Protein AF-A0A524KBX6-F1 (afdb_monomer)

Solvent-accessible surface area (backbone atoms only — not comparable to full-atom values): 7658 Å² total; per-residue (Å²): 80,66,30,22,42,9,46,73,36,29,70,72,57,42,66,46,41,67,61,55,53,52,40,36,39,66,34,35,74,41,70,45,72,85,70,49,78,46,61,50,98,59,55,55,97,74,85,63,81,60,51,50,76,80,55,33,31,45,57,47,38,38,54,74,50,40,67,75,42,38,69,41,70,68,47,33,51,35,18,55,24,46,70,71,31,71,70,46,20,53,51,34,44,52,52,51,53,50,23,56,76,70,70,61,60,57,61,47,78,68,36,60,87,56,37,45,60,48,38,51,51,46,49,51,53,52,53,55,62,53,50,80,76,75,58,81,86,130

Radius of gyration: 16.33 Å; Cα contacts (8 Å, |Δi|>4): 184; chains: 1; bounding box: 38×26×51 Å

Mean predicted aligned error: 4.49 Å

pLDDT: mean 91.59, std 11.21, range [40.78, 98.25]

Nearest PDB structures (foldseek):
  4v7i-assembly1_BT  TM=3.155E-01  e=2.284E+00  Escherichia coli K-12
  4v6y-assembly1_AT  TM=3.029E-01  e=8.618E+00  Escherichia coli K-12

Foldseek 3Di:
DEACQALVCVLVQHDGHPLQVVCQLQQHWDQTSVRDIDGDPHHHPDDDYDGDLQCGCVNVCLLVVPVLQVVDVLSVQQNVQCVVDDPSSNVSSVVQVVCVVVVNDDCLSVPCVNVVVVSVVSVVVNVVSVPVPPDDDD

Secondary structure (DSSP, 8-state):
---TTSHHHHHTT----HHHHHHHHTT--EE-TTS-EE--SS--S-------STTTTHHHHHHHT-TTTTTSHHHHHHHHHHHH-HHHHHHHHHHHHHHHHHT---HHHH-HHHHHHHHHHHHHHHHHHHHHHH----

Sequence (138 aa):
HHTANSGDAFFNGDRLGPEEAYRFARGEQVTSSTGIEVKLSRPMDFLVVSDHAEGLGVGFEVYNGNEKLVSDPAVKRWSDMLKAGGKQAADATNELISAQAQGTLPKPLTDPVIVGPLLKTVWQAYTATTSPIWYTPN

Structure (mmCIF, N/CA/C/O backbone):
data_AF-A0A524KBX6-F1
#
_entry.id   AF-A0A524KBX6-F1
#
loop_
_atom_site.group_PDB
_atom_site.id
_atom_site.type_symbol
_atom_site.label_atom_id
_atom_site.label_alt_id
_atom_site.label_comp_id
_atom_site.label_asym_id
_atom_site.label_entity_id
_atom_site.label_seq_id
_atom_site.pdbx_PDB_ins_code
_atom_site.Cartn_x
_atom_site.Cartn_y
_atom_site.Cartn_z
_atom_site.occupancy
_atom_site.B_iso_or_equiv
_atom_site.auth_seq_id
_atom_site.auth_comp_id
_atom_site.auth_asym_id
_atom_site.auth_atom_id
_atom_site.pdbx_PDB_model_num
ATOM 1 N N . HIS A 1 1 ? -8.697 -9.567 8.169 1.00 84.88 1 HIS A N 1
ATOM 2 C CA . HIS A 1 1 ? -8.840 -8.146 7.778 1.00 84.88 1 HIS A CA 1
ATOM 3 C C . HIS A 1 1 ? -7.527 -7.730 7.145 1.00 84.88 1 HIS A C 1
ATOM 5 O O . HIS A 1 1 ? -6.496 -8.125 7.672 1.00 84.88 1 HIS A O 1
ATOM 11 N N . HIS A 1 2 ? -7.567 -7.041 6.008 1.00 96.00 2 HIS A N 1
ATOM 12 C CA . HIS A 1 2 ? -6.368 -6.585 5.300 1.00 96.00 2 HIS A CA 1
ATOM 13 C C . HIS A 1 2 ? -6.163 -5.093 5.567 1.00 96.00 2 HIS A C 1
ATOM 15 O O . HIS A 1 2 ? -7.139 -4.384 5.810 1.00 96.00 2 HIS A O 1
ATOM 21 N N . THR A 1 3 ? -4.910 -4.658 5.532 1.00 95.81 3 THR A N 1
ATOM 22 C CA . THR A 1 3 ? -4.457 -3.273 5.681 1.00 95.81 3 THR A CA 1
ATOM 23 C C . THR A 1 3 ? -3.680 -2.855 4.435 1.00 95.81 3 THR A C 1
ATOM 25 O O . THR A 1 3 ? -3.391 -3.675 3.562 1.00 95.81 3 THR A O 1
ATOM 28 N N . ALA A 1 4 ? -3.238 -1.601 4.377 1.00 94.88 4 ALA A N 1
ATOM 29 C CA . ALA A 1 4 ? -2.379 -1.078 3.315 1.00 94.88 4 ALA A CA 1
ATOM 30 C C . ALA A 1 4 ? -1.037 -1.824 3.138 1.00 94.88 4 ALA A C 1
ATOM 32 O O . ALA A 1 4 ? -0.378 -1.652 2.112 1.00 94.88 4 ALA A O 1
ATOM 33 N N . ASN A 1 5 ? -0.625 -2.665 4.094 1.00 94.94 5 ASN A N 1
ATOM 34 C CA . ASN A 1 5 ? 0.517 -3.563 3.899 1.00 94.94 5 ASN A CA 1
ATOM 35 C C . ASN A 1 5 ? 0.228 -4.658 2.865 1.00 94.94 5 ASN A C 1
ATOM 37 O O . ASN A 1 5 ? 1.157 -5.189 2.255 1.00 94.94 5 ASN A O 1
ATOM 41 N N . SER A 1 6 ? -1.040 -5.006 2.671 1.00 94.75 6 SER A N 1
ATOM 42 C CA . SER A 1 6 ? -1.466 -5.989 1.693 1.00 94.75 6 SER A CA 1
ATOM 43 C C . SER A 1 6 ? -1.722 -5.339 0.337 1.00 94.75 6 SER A C 1
ATOM 45 O O . SER A 1 6 ? -2.385 -4.304 0.237 1.00 94.75 6 SER A O 1
ATOM 47 N N . GLY A 1 7 ? -1.217 -5.962 -0.730 1.00 92.50 7 GLY A N 1
ATOM 48 C CA . GLY A 1 7 ? -1.363 -5.436 -2.088 1.00 92.50 7 GLY A CA 1
ATOM 49 C C . GLY A 1 7 ? -2.825 -5.294 -2.518 1.00 92.50 7 GLY A C 1
ATOM 50 O O . GLY A 1 7 ? -3.206 -4.260 -3.055 1.00 92.50 7 GLY A O 1
ATOM 51 N N . ASP A 1 8 ? -3.663 -6.292 -2.238 1.00 91.75 8 ASP A N 1
ATOM 52 C CA . ASP A 1 8 ? -5.085 -6.296 -2.604 1.00 91.75 8 ASP A CA 1
ATOM 53 C C . ASP A 1 8 ? -5.885 -5.160 -1.949 1.00 91.75 8 ASP A C 1
ATOM 55 O O . ASP A 1 8 ? -6.686 -4.503 -2.615 1.00 91.75 8 ASP A O 1
ATOM 59 N N . ALA A 1 9 ? -5.637 -4.880 -0.670 1.00 94.19 9 ALA A N 1
ATOM 60 C CA . ALA A 1 9 ? -6.248 -3.762 0.035 1.00 94.19 9 ALA A CA 1
ATOM 61 C C . ALA A 1 9 ? -5.708 -2.423 -0.480 1.00 94.19 9 ALA A C 1
ATOM 63 O O . ALA A 1 9 ? -6.488 -1.542 -0.857 1.00 94.1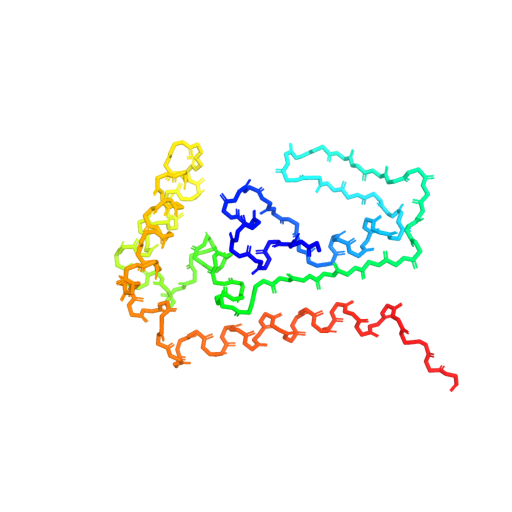9 9 ALA A O 1
ATOM 64 N N . PHE A 1 10 ? -4.382 -2.286 -0.581 1.00 93.69 10 PHE A N 1
ATOM 65 C CA . PHE A 1 10 ? -3.750 -1.052 -1.041 1.00 93.69 10 PHE A CA 1
ATOM 66 C C . PHE A 1 10 ? -4.208 -0.660 -2.450 1.00 93.69 10 PHE A C 1
ATOM 68 O O . PHE A 1 10 ? -4.624 0.477 -2.700 1.00 93.69 10 PHE A O 1
ATOM 75 N N . PHE A 1 11 ? -4.184 -1.600 -3.391 1.00 90.69 11 PHE A N 1
ATOM 76 C CA . PHE A 1 11 ? -4.562 -1.328 -4.774 1.00 90.69 11 PHE A CA 1
ATOM 77 C C . PHE A 1 11 ? -6.066 -1.090 -4.960 1.00 90.69 11 PHE A C 1
ATOM 79 O O . PHE A 1 11 ? -6.446 -0.423 -5.923 1.00 90.69 11 PHE A O 1
ATOM 86 N N . ASN A 1 12 ? -6.900 -1.521 -4.007 1.00 89.81 12 ASN A N 1
ATOM 87 C CA . ASN A 1 12 ? -8.325 -1.184 -3.947 1.00 89.81 12 ASN A CA 1
ATOM 88 C C . ASN A 1 12 ? -8.632 0.125 -3.201 1.00 89.81 12 ASN A C 1
ATOM 90 O O . ASN A 1 12 ? -9.799 0.461 -2.999 1.00 89.81 12 ASN A O 1
ATOM 94 N N . GLY A 1 13 ? -7.610 0.898 -2.834 1.00 89.81 13 GLY A N 1
ATOM 95 C CA . GLY A 1 13 ? -7.787 2.235 -2.270 1.00 89.81 13 GLY A CA 1
ATOM 96 C C . GLY A 1 13 ? -7.662 2.311 -0.753 1.00 89.81 13 GLY A C 1
ATOM 97 O O . GLY A 1 13 ? -7.766 3.414 -0.220 1.00 89.81 13 GLY A O 1
ATOM 98 N N . ASP A 1 14 ? -7.385 1.200 -0.063 1.00 93.44 14 ASP A N 1
ATOM 99 C CA . ASP A 1 14 ? -7.064 1.254 1.361 1.00 93.44 14 ASP A CA 1
ATOM 100 C C . ASP A 1 14 ? -5.703 1.931 1.569 1.00 93.44 14 ASP A C 1
ATOM 102 O O . ASP A 1 14 ? -4.729 1.705 0.844 1.00 93.44 14 ASP A O 1
ATOM 106 N N . ARG A 1 15 ? -5.652 2.828 2.541 1.00 92.88 15 ARG A N 1
ATOM 107 C CA . ARG A 1 15 ? -4.463 3.599 2.919 1.00 92.88 15 ARG A CA 1
ATOM 108 C C . ARG A 1 15 ? -4.156 3.482 4.410 1.00 92.88 15 ARG A C 1
ATOM 110 O O . ARG A 1 15 ? -3.206 4.111 4.860 1.00 92.88 15 ARG A O 1
ATOM 117 N N . LEU A 1 16 ? -4.952 2.724 5.165 1.00 94.81 16 LEU A N 1
ATOM 118 C CA . LEU A 1 16 ? -4.787 2.560 6.604 1.00 94.81 16 LEU A CA 1
ATOM 119 C C . LEU A 1 16 ? -3.854 1.381 6.872 1.00 94.81 16 LEU A C 1
ATOM 121 O O . LEU A 1 16 ? -4.032 0.295 6.322 1.00 94.81 16 LEU A O 1
ATOM 125 N N . GLY A 1 17 ? -2.844 1.598 7.708 1.00 94.25 17 GLY A N 1
ATOM 126 C CA . GLY A 1 17 ? -1.928 0.553 8.132 1.00 94.25 17 GLY A CA 1
ATOM 127 C C . GLY A 1 17 ? -2.464 -0.241 9.328 1.00 94.25 17 GLY A C 1
ATOM 128 O O . GLY A 1 17 ? -3.557 0.018 9.846 1.00 94.25 17 GLY A O 1
ATOM 129 N N . PRO A 1 18 ? -1.673 -1.209 9.822 1.00 94.62 18 PRO A N 1
ATOM 130 C CA . PRO A 1 18 ? -2.030 -1.979 11.009 1.00 94.62 18 PRO A CA 1
ATOM 131 C C . PRO A 1 18 ? -2.266 -1.129 12.257 1.00 94.62 18 PRO A C 1
ATOM 133 O O . PRO A 1 18 ? -3.140 -1.452 13.057 1.00 94.62 18 PRO A O 1
ATOM 136 N N . GLU A 1 19 ? -1.525 -0.031 12.431 1.00 93.62 19 GLU A N 1
ATOM 137 C CA . GLU A 1 19 ? -1.707 0.849 13.585 1.00 93.62 19 GLU A CA 1
ATOM 138 C C . GLU A 1 19 ? -3.107 1.473 13.604 1.00 93.62 19 GLU A C 1
ATOM 140 O O . GLU A 1 19 ? -3.793 1.402 14.630 1.00 93.62 19 GLU A O 1
ATOM 145 N N . GLU A 1 20 ? -3.563 2.031 12.480 1.00 95.50 20 GLU A N 1
ATOM 146 C CA . GLU A 1 20 ? -4.912 2.584 12.358 1.00 95.50 20 GLU A CA 1
ATOM 147 C C . GLU A 1 20 ? -5.974 1.502 12.569 1.00 95.50 20 GLU A C 1
ATOM 149 O O . GLU A 1 20 ? -6.953 1.741 13.279 1.00 95.50 20 GLU A O 1
ATOM 154 N N . ALA A 1 21 ? -5.764 0.297 12.028 1.00 95.69 21 ALA A N 1
ATOM 155 C CA . ALA A 1 21 ? -6.664 -0.834 12.242 1.00 95.69 21 ALA A CA 1
ATOM 156 C C . ALA A 1 21 ? -6.792 -1.188 13.736 1.00 95.69 21 ALA A C 1
ATOM 158 O O . ALA A 1 21 ? -7.903 -1.373 14.242 1.00 95.69 21 ALA A O 1
ATOM 159 N N . TYR A 1 22 ? -5.677 -1.218 14.477 1.00 94.62 22 TYR A N 1
ATOM 160 C CA . TYR A 1 22 ? -5.691 -1.476 15.919 1.00 94.62 22 TYR A CA 1
ATOM 161 C C . TYR A 1 22 ? -6.359 -0.352 16.715 1.00 94.62 22 TYR A C 1
ATOM 163 O O . TYR A 1 22 ? -7.150 -0.637 17.616 1.00 94.62 22 TYR A O 1
ATOM 171 N N . ARG A 1 23 ? -6.066 0.914 16.394 1.00 95.44 23 ARG A N 1
ATOM 172 C CA . ARG A 1 23 ? -6.715 2.084 17.015 1.00 95.44 23 ARG A CA 1
ATOM 173 C C . ARG A 1 23 ? -8.228 2.028 16.816 1.00 95.44 23 ARG A C 1
ATOM 175 O O . ARG A 1 23 ? -8.985 2.116 17.783 1.00 95.44 23 ARG A O 1
ATOM 182 N N . PHE A 1 24 ? -8.668 1.783 15.584 1.00 96.56 24 PHE A N 1
ATOM 183 C CA . PHE A 1 24 ? -10.085 1.677 15.255 1.00 96.56 24 PHE A CA 1
ATOM 184 C C . PHE A 1 24 ? -10.769 0.532 16.011 1.00 96.56 24 PHE A C 1
ATOM 186 O O . PHE A 1 24 ? -11.832 0.735 16.599 1.00 96.56 24 PHE A O 1
ATOM 193 N N . ALA A 1 25 ? -10.136 -0.644 16.087 1.00 96.06 25 ALA A N 1
ATOM 194 C CA . ALA A 1 25 ? -10.662 -1.782 16.843 1.00 96.06 25 ALA A CA 1
ATOM 195 C C . ALA A 1 25 ? -10.778 -1.504 18.353 1.00 96.06 25 ALA A C 1
ATOM 197 O O . ALA A 1 25 ? -11.723 -1.976 18.984 1.00 96.06 25 ALA A O 1
ATOM 198 N N . ARG A 1 26 ? -9.892 -0.681 18.933 1.00 95.56 26 ARG A N 1
ATOM 199 C CA . ARG A 1 26 ? -10.001 -0.205 20.329 1.00 95.56 26 ARG A CA 1
ATOM 200 C C . ARG A 1 26 ? -11.084 0.859 20.542 1.00 95.56 26 ARG A C 1
ATOM 202 O O . ARG A 1 26 ? -11.298 1.292 21.672 1.00 95.56 26 ARG A O 1
ATOM 209 N N . GLY A 1 27 ? -11.785 1.270 19.487 1.00 96.75 27 GLY A N 1
ATOM 210 C CA . GLY A 1 27 ? -12.810 2.310 19.540 1.00 96.75 27 GLY A CA 1
ATOM 211 C C . GLY A 1 27 ? -12.246 3.729 19.495 1.00 96.75 27 GLY A C 1
ATOM 212 O O . GLY A 1 27 ? -12.969 4.674 19.812 1.00 96.75 27 GLY A O 1
ATOM 213 N N . GLU A 1 28 ? -10.981 3.904 19.115 1.00 97.62 28 GLU A N 1
ATOM 214 C CA . GLU A 1 28 ? -10.433 5.225 18.812 1.00 97.62 28 GLU A CA 1
ATOM 215 C C . GLU A 1 28 ? -11.007 5.738 17.481 1.00 97.62 28 GLU A C 1
ATOM 217 O O . GLU A 1 28 ? -11.417 4.964 16.611 1.00 97.62 28 GLU A O 1
ATOM 222 N N . GLN A 1 29 ? -11.065 7.060 17.329 1.00 98.19 29 GLN A N 1
ATOM 223 C CA . GLN A 1 29 ? -11.443 7.679 16.062 1.00 98.19 29 GLN A CA 1
ATOM 224 C C . GLN A 1 29 ? -10.262 7.614 15.090 1.00 98.19 29 GLN A C 1
ATOM 226 O O . GLN A 1 29 ? -9.133 7.925 15.471 1.00 98.19 29 GLN A O 1
ATOM 231 N N . VAL A 1 30 ? -10.527 7.243 13.838 1.00 97.81 30 VAL A N 1
ATOM 232 C CA . VAL A 1 30 ? -9.538 7.244 12.751 1.00 97.81 30 VAL A CA 1
ATOM 233 C C . VAL A 1 30 ? -10.106 7.941 11.520 1.00 97.81 30 VAL A C 1
ATOM 235 O O . VAL A 1 30 ? -11.322 8.047 11.358 1.00 97.81 30 VAL A O 1
ATOM 238 N N . THR A 1 31 ? -9.233 8.395 10.629 1.00 98.25 31 THR A N 1
ATOM 239 C CA . THR A 1 31 ? -9.630 8.949 9.330 1.00 98.25 31 THR A CA 1
ATOM 240 C C . THR A 1 31 ? -9.572 7.845 8.279 1.00 98.25 31 THR A C 1
ATOM 242 O O . THR A 1 31 ? -8.530 7.228 8.084 1.00 98.25 31 THR A O 1
ATOM 245 N N . SER A 1 32 ? -10.691 7.582 7.603 1.00 96.00 32 SER A N 1
ATOM 246 C CA . SER A 1 32 ? -10.764 6.622 6.491 1.00 96.00 32 SER A CA 1
ATOM 247 C C . SER A 1 32 ? -9.929 7.070 5.286 1.00 96.00 32 SER A C 1
ATOM 249 O O . SER A 1 32 ? -9.587 8.245 5.149 1.00 96.00 32 SER A O 1
ATOM 251 N N . SER A 1 33 ? -9.662 6.160 4.345 1.00 93.75 33 SER A N 1
ATOM 252 C CA . SER A 1 33 ? -8.902 6.472 3.121 1.00 93.75 33 SER A CA 1
ATOM 253 C C . SER A 1 33 ? -9.569 7.529 2.232 1.00 93.75 33 SER A C 1
ATOM 255 O O . SER A 1 33 ? -8.905 8.137 1.398 1.00 93.75 33 SER A O 1
ATOM 257 N N . THR A 1 34 ? -10.868 7.782 2.424 1.00 93.38 34 THR A N 1
ATOM 258 C CA . THR A 1 34 ? -11.629 8.841 1.742 1.00 93.38 34 THR A CA 1
ATOM 259 C C . THR A 1 34 ? -11.714 10.143 2.545 1.00 93.38 34 THR A C 1
ATOM 261 O O . THR A 1 34 ? -12.447 11.048 2.157 1.00 93.38 34 THR A O 1
ATOM 264 N N . GLY A 1 35 ? -11.007 10.252 3.674 1.00 96.00 35 GLY A N 1
ATOM 265 C CA . GLY A 1 35 ? -10.950 11.464 4.498 1.00 96.00 35 GLY A CA 1
ATOM 266 C C . GLY A 1 35 ? -12.096 11.628 5.499 1.00 96.00 35 GLY A C 1
ATOM 267 O O . GLY A 1 35 ? -12.191 12.664 6.149 1.00 96.00 35 GLY A O 1
ATOM 268 N N . ILE A 1 36 ? -12.971 10.631 5.641 1.00 97.75 36 ILE A N 1
ATOM 269 C CA . ILE A 1 36 ? -14.097 10.675 6.585 1.00 97.75 36 ILE A CA 1
ATOM 270 C C . ILE A 1 36 ? -13.621 10.180 7.951 1.00 97.75 36 ILE A C 1
ATOM 272 O O . ILE A 1 36 ? -13.054 9.088 8.031 1.00 97.75 36 ILE A O 1
ATOM 276 N N . GLU A 1 37 ? -13.877 10.949 9.011 1.00 98.19 37 GLU A N 1
ATOM 277 C CA . GLU A 1 37 ? -13.647 10.514 10.391 1.00 98.19 37 GLU A CA 1
ATOM 278 C C . GLU A 1 37 ? -14.651 9.426 10.789 1.00 98.19 37 GLU A C 1
ATOM 280 O O . GLU A 1 37 ? -15.863 9.586 10.631 1.00 98.19 37 GLU A O 1
ATOM 285 N N . VAL A 1 38 ? -14.149 8.307 11.307 1.00 97.19 38 VAL A N 1
ATOM 286 C CA . VAL A 1 38 ? -14.953 7.140 11.679 1.00 97.19 38 VAL A CA 1
ATOM 287 C C . VAL A 1 38 ? -14.578 6.638 13.071 1.00 97.19 38 VAL A C 1
ATOM 289 O O . VAL A 1 38 ? -13.413 6.645 13.467 1.00 97.19 38 VAL A O 1
ATOM 292 N N . LYS A 1 39 ? -15.584 6.179 13.821 1.00 97.94 39 LYS A N 1
ATOM 293 C CA . LYS A 1 39 ? -15.435 5.602 15.162 1.00 97.94 39 LYS A CA 1
ATOM 294 C C . LYS A 1 39 ? -16.486 4.515 15.379 1.00 97.94 39 LYS A C 1
ATOM 296 O O . LYS A 1 39 ? -17.651 4.706 15.034 1.00 97.94 39 LYS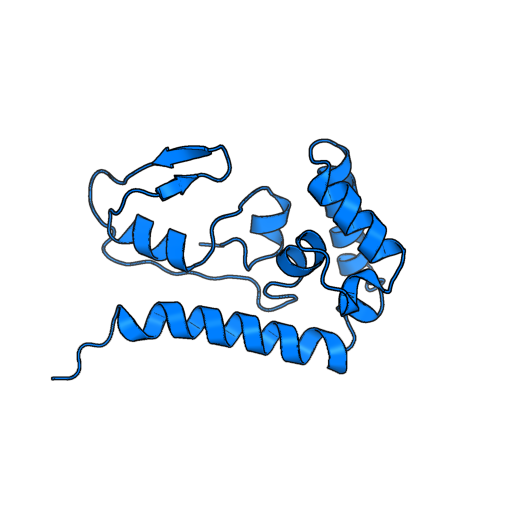 A O 1
ATOM 301 N N . LEU A 1 40 ? -16.090 3.384 15.958 1.00 97.06 40 LEU A N 1
ATOM 302 C CA . LEU A 1 40 ? -17.035 2.335 16.344 1.00 97.06 40 LEU A CA 1
ATOM 303 C C . LEU A 1 40 ? -17.905 2.787 17.527 1.00 97.06 40 LEU A C 1
ATOM 305 O O . LEU A 1 40 ? -17.444 3.500 18.418 1.00 97.06 40 LEU A O 1
ATOM 309 N N . SER A 1 41 ? -19.159 2.328 17.579 1.00 97.38 41 SER A N 1
ATOM 310 C CA . SER A 1 41 ? -20.058 2.593 18.716 1.00 97.38 41 SER A CA 1
ATOM 311 C C . SER A 1 41 ? -19.611 1.899 20.008 1.00 97.38 41 SER A C 1
ATOM 313 O O . SER A 1 41 ? -19.945 2.351 21.101 1.00 97.38 41 SER A O 1
ATOM 315 N N . ARG A 1 42 ? -18.839 0.814 19.881 1.00 97.62 42 ARG A N 1
ATOM 316 C CA . ARG A 1 42 ? -18.142 0.110 20.961 1.00 97.62 42 ARG A CA 1
ATOM 317 C C . ARG A 1 42 ? -16.832 -0.501 20.435 1.00 97.62 42 ARG A C 1
ATOM 319 O O . ARG A 1 42 ? -16.786 -0.830 19.249 1.00 97.62 42 ARG A O 1
ATOM 326 N N . PRO A 1 43 ? -15.809 -0.708 21.280 1.00 97.75 43 PRO A N 1
ATOM 327 C CA . PRO A 1 43 ? -14.610 -1.457 20.901 1.00 97.75 43 PRO A CA 1
ATOM 328 C C . PRO A 1 43 ? -14.922 -2.902 20.474 1.00 97.75 43 PRO A C 1
ATOM 330 O O . PRO A 1 43 ? -15.919 -3.494 20.908 1.00 97.75 43 PRO A O 1
ATOM 333 N N . MET A 1 44 ? -14.060 -3.465 19.627 1.00 96.56 44 MET A N 1
ATOM 334 C CA . MET A 1 44 ? -14.075 -4.881 19.259 1.00 96.56 44 MET A CA 1
ATOM 335 C C . MET A 1 44 ? -13.415 -5.725 20.349 1.00 96.56 44 MET A C 1
ATOM 337 O O . MET A 1 44 ? -12.435 -5.307 20.959 1.00 96.56 44 MET A O 1
ATOM 341 N N . ASP A 1 45 ? -13.915 -6.944 20.541 1.00 96.06 45 ASP A N 1
ATOM 342 C CA . ASP A 1 45 ? -13.354 -7.895 21.506 1.00 96.06 45 ASP A CA 1
ATOM 343 C C . ASP A 1 45 ? -12.000 -8.466 21.038 1.00 96.06 45 ASP A C 1
ATOM 345 O O . ASP A 1 45 ? -11.132 -8.785 21.847 1.00 96.06 45 ASP A O 1
ATOM 349 N N . PHE A 1 46 ? -11.801 -8.575 19.720 1.00 93.88 46 PHE A N 1
ATOM 350 C CA . PHE A 1 46 ? -10.550 -8.994 19.088 1.00 93.88 46 PHE A CA 1
ATOM 351 C C . PHE A 1 46 ? -10.456 -8.460 17.650 1.00 93.88 46 PHE A C 1
ATOM 353 O O . PHE A 1 46 ? -11.472 -8.172 17.014 1.00 93.88 46 PHE A O 1
ATOM 360 N N . LEU A 1 47 ? -9.235 -8.377 17.114 1.00 94.19 47 LEU A N 1
ATOM 361 C CA . LEU A 1 47 ? -8.957 -8.080 15.706 1.00 94.19 47 LEU A CA 1
ATOM 362 C C . LEU A 1 47 ? -7.917 -9.068 15.167 1.00 94.19 47 LEU A C 1
ATOM 364 O O . LEU A 1 47 ? -6.906 -9.320 15.817 1.00 94.19 47 LEU A O 1
ATOM 368 N N . VAL A 1 48 ? -8.138 -9.571 13.949 1.00 94.31 48 VAL A N 1
ATOM 369 C CA . VAL A 1 48 ? -7.151 -10.358 13.196 1.00 94.31 48 VAL A CA 1
ATOM 370 C C . VAL A 1 48 ? -6.785 -9.618 11.912 1.00 94.31 48 VAL A C 1
ATOM 372 O O . VAL A 1 48 ? -7.599 -9.517 10.987 1.00 94.31 48 VAL A O 1
ATOM 375 N N . VAL A 1 49 ? -5.549 -9.126 11.859 1.00 94.38 49 VAL A N 1
ATOM 376 C CA . VAL A 1 49 ? -4.926 -8.578 10.648 1.00 94.38 49 VAL A CA 1
ATOM 377 C C . VAL A 1 49 ? -4.214 -9.722 9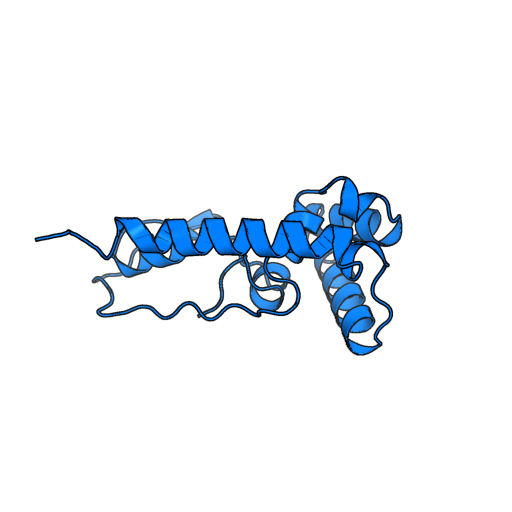.917 1.00 94.38 49 VAL A C 1
ATOM 379 O O . VAL A 1 49 ? -3.432 -10.455 10.521 1.00 94.38 49 VAL A O 1
ATOM 382 N N . SER A 1 50 ? -4.538 -9.915 8.641 1.00 94.56 50 SER A N 1
ATOM 383 C CA . SER A 1 50 ? -4.196 -11.096 7.840 1.00 94.56 50 SER A CA 1
ATOM 384 C C . SER A 1 50 ? -3.705 -10.695 6.448 1.00 94.56 50 SER A C 1
ATOM 386 O O . SER A 1 50 ? -4.270 -11.130 5.449 1.00 94.56 50 SER A O 1
ATOM 388 N N . ASP A 1 51 ? -2.707 -9.815 6.395 1.00 95.81 51 ASP A N 1
ATOM 389 C CA . ASP A 1 51 ? -2.142 -9.316 5.139 1.00 95.81 51 ASP A CA 1
ATOM 390 C C . ASP A 1 51 ? -1.423 -10.418 4.346 1.00 95.81 51 ASP A C 1
ATOM 392 O O . ASP A 1 51 ? -0.892 -11.375 4.919 1.00 95.81 51 ASP A O 1
ATOM 396 N N . HIS A 1 52 ? -1.370 -10.258 3.021 1.00 94.06 52 HIS A N 1
ATOM 397 C CA . HIS A 1 52 ? -0.595 -11.140 2.150 1.00 94.06 52 HIS A CA 1
ATOM 398 C C . HIS A 1 52 ? 0.898 -11.117 2.503 1.00 94.06 52 HIS A C 1
ATOM 400 O O . HIS A 1 52 ? 1.496 -10.057 2.697 1.00 94.06 52 HIS A O 1
ATOM 406 N N . ALA A 1 53 ? 1.519 -12.298 2.540 1.00 90.12 53 ALA A N 1
ATOM 407 C CA . ALA A 1 53 ? 2.962 -12.414 2.736 1.00 90.12 53 ALA A CA 1
ATOM 408 C C . ALA A 1 53 ? 3.722 -12.044 1.453 1.00 90.12 53 ALA A C 1
ATOM 410 O O . ALA A 1 53 ? 4.788 -11.422 1.499 1.00 90.12 53 ALA A O 1
ATOM 411 N N . GLU A 1 54 ? 3.168 -12.418 0.300 1.00 87.88 54 GLU A N 1
ATOM 412 C CA . GLU A 1 54 ? 3.718 -12.128 -1.015 1.00 87.88 54 GLU A CA 1
ATOM 413 C C . GLU A 1 54 ? 3.676 -10.622 -1.279 1.00 87.88 54 GLU A C 1
ATOM 415 O O . GLU A 1 54 ? 2.618 -10.029 -1.475 1.00 87.88 54 GLU A O 1
ATOM 420 N N . GLY A 1 55 ? 4.852 -9.996 -1.296 1.00 88.44 55 GLY A N 1
ATOM 421 C CA . GLY A 1 55 ? 4.961 -8.564 -1.557 1.00 88.44 55 GLY A CA 1
ATOM 422 C C . GLY A 1 55 ? 4.455 -7.679 -0.416 1.00 88.44 55 GLY A C 1
ATOM 423 O O . GLY A 1 55 ? 4.046 -6.551 -0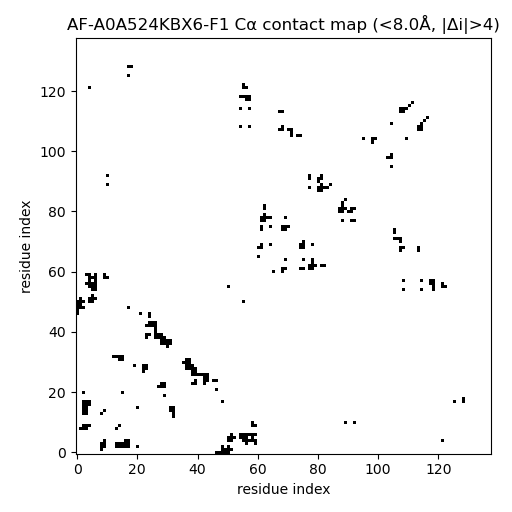.687 1.00 88.44 55 GLY A O 1
ATOM 424 N N . LEU A 1 56 ? 4.501 -8.154 0.837 1.00 94.44 56 LEU A N 1
ATOM 425 C CA . LEU A 1 56 ? 4.141 -7.377 2.030 1.00 94.44 56 LEU A CA 1
ATOM 426 C C . LEU A 1 56 ? 4.784 -5.973 2.001 1.00 94.44 56 LEU A C 1
ATOM 428 O O . LEU A 1 56 ? 6.007 -5.824 2.017 1.00 94.44 56 LEU A O 1
ATOM 432 N N . GLY A 1 57 ? 3.945 -4.939 1.926 1.00 92.69 57 GLY A N 1
ATOM 433 C CA . GLY A 1 57 ? 4.329 -3.525 1.860 1.00 92.69 57 GLY A CA 1
ATOM 434 C C . GLY A 1 57 ? 4.945 -3.053 0.536 1.00 92.69 57 GLY A C 1
ATOM 435 O O . GLY A 1 57 ? 5.193 -1.861 0.376 1.00 92.69 57 GLY A O 1
ATOM 436 N N . VAL A 1 58 ? 5.152 -3.927 -0.454 1.00 93.25 58 VAL A N 1
ATOM 437 C CA . VAL A 1 58 ? 5.767 -3.553 -1.742 1.00 93.25 58 VAL A CA 1
ATOM 438 C C . VAL A 1 58 ? 4.907 -2.543 -2.500 1.00 93.25 58 VAL A C 1
ATOM 440 O O . VAL A 1 58 ? 5.441 -1.572 -3.029 1.00 93.25 58 VAL A O 1
ATOM 443 N N . GLY A 1 59 ? 3.582 -2.722 -2.530 1.00 92.44 59 GLY A N 1
ATOM 444 C CA . GLY A 1 59 ? 2.674 -1.783 -3.205 1.00 92.44 59 GLY A CA 1
ATOM 445 C C . GLY A 1 59 ? 2.749 -0.368 -2.623 1.00 92.44 59 GLY A C 1
ATOM 446 O O . GLY A 1 59 ? 2.811 0.610 -3.370 1.00 92.44 59 GLY A O 1
ATOM 447 N N . PHE A 1 60 ? 2.842 -0.271 -1.295 1.00 90.88 60 PHE A N 1
ATOM 448 C CA . PHE A 1 60 ? 3.017 0.990 -0.578 1.00 90.88 60 PHE A CA 1
ATOM 449 C C . PHE A 1 60 ? 4.356 1.662 -0.915 1.00 90.88 60 PHE A C 1
ATOM 451 O O . PHE A 1 60 ? 4.418 2.864 -1.154 1.00 90.88 60 PHE A O 1
ATOM 458 N N . GLU A 1 61 ? 5.430 0.884 -1.015 1.00 93.44 61 GLU A N 1
ATOM 459 C CA . GLU A 1 61 ? 6.773 1.382 -1.332 1.00 93.44 61 GLU A CA 1
ATOM 460 C C . GLU A 1 61 ? 6.920 1.804 -2.795 1.00 93.44 61 GLU A C 1
ATOM 462 O O . GLU A 1 61 ? 7.576 2.807 -3.091 1.00 93.44 61 GLU A O 1
ATOM 467 N N . VAL A 1 62 ? 6.254 1.098 -3.714 1.00 95.06 62 VAL A N 1
ATOM 468 C CA . VAL A 1 62 ? 6.101 1.546 -5.104 1.00 95.06 62 VAL A CA 1
ATOM 469 C C . VAL A 1 62 ? 5.357 2.874 -5.130 1.00 95.06 62 VAL A C 1
ATOM 471 O O . VAL A 1 62 ? 5.845 3.822 -5.737 1.00 95.06 62 VAL A O 1
ATOM 474 N N . TYR A 1 63 ? 4.227 2.987 -4.430 1.00 93.94 63 TYR A N 1
ATOM 475 C CA . TYR A 1 63 ? 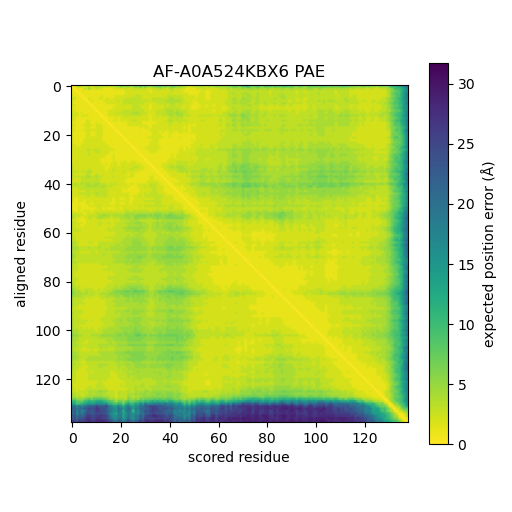3.486 4.244 -4.340 1.00 93.94 63 TYR A CA 1
ATOM 476 C C . TYR A 1 63 ? 4.317 5.379 -3.733 1.00 93.94 63 TYR A C 1
ATOM 478 O O . TYR A 1 63 ? 4.270 6.497 -4.234 1.00 93.94 63 TYR A O 1
ATOM 486 N N . ASN A 1 64 ? 5.126 5.124 -2.708 1.00 93.50 64 ASN A N 1
ATOM 487 C CA . ASN A 1 64 ? 5.993 6.148 -2.119 1.00 93.50 64 ASN A CA 1
ATOM 488 C C . ASN A 1 64 ? 7.196 6.496 -3.005 1.00 93.50 64 ASN A C 1
ATOM 490 O O . ASN A 1 64 ? 7.821 7.538 -2.815 1.00 93.50 64 ASN A O 1
ATOM 494 N N . GLY A 1 65 ? 7.470 5.697 -4.035 1.00 94.69 65 GLY A N 1
ATOM 495 C CA . GLY A 1 65 ? 8.555 5.926 -4.977 1.00 94.69 65 GLY A CA 1
ATOM 496 C C . GLY A 1 65 ? 9.918 5.512 -4.433 1.00 94.69 65 GLY A C 1
ATOM 497 O O . GLY A 1 65 ? 10.900 6.202 -4.692 1.00 94.69 65 GLY A O 1
ATOM 498 N N . ASN A 1 66 ? 9.985 4.410 -3.679 1.00 95.62 66 ASN A N 1
ATOM 499 C CA . ASN A 1 66 ? 11.237 3.849 -3.171 1.00 95.62 66 ASN A CA 1
ATOM 500 C C . ASN A 1 66 ? 12.274 3.729 -4.300 1.00 95.62 66 ASN A C 1
ATOM 502 O O . ASN A 1 66 ? 12.048 3.009 -5.276 1.00 95.62 66 ASN A O 1
ATOM 506 N N . GLU A 1 67 ? 13.411 4.415 -4.154 1.00 96.00 67 GLU A N 1
ATOM 507 C CA . GLU A 1 67 ? 14.426 4.586 -5.205 1.00 96.00 67 GLU A CA 1
ATOM 508 C C . GLU A 1 67 ? 14.931 3.262 -5.785 1.00 96.00 67 GLU A C 1
ATOM 510 O O . GLU A 1 67 ? 15.191 3.161 -6.984 1.00 96.00 67 GLU A O 1
ATOM 515 N N . LYS A 1 68 ? 15.028 2.220 -4.952 1.00 94.81 68 LYS A N 1
ATOM 516 C CA . LYS A 1 68 ? 15.467 0.898 -5.410 1.00 94.81 68 LYS A CA 1
ATOM 517 C C . LYS A 1 68 ? 14.439 0.266 -6.341 1.00 94.81 68 LYS A C 1
ATOM 519 O O . LYS A 1 68 ? 14.825 -0.384 -7.309 1.00 94.81 68 LYS A O 1
ATOM 524 N N . LEU A 1 69 ? 13.151 0.483 -6.079 1.00 96.25 69 LEU A N 1
ATOM 525 C CA . LEU A 1 69 ? 12.056 -0.067 -6.874 1.00 96.25 69 LEU A CA 1
ATOM 526 C C . LEU A 1 69 ? 11.847 0.743 -8.157 1.00 96.25 69 LEU A C 1
ATOM 528 O O . LEU A 1 69 ? 11.817 0.172 -9.243 1.00 96.25 69 LEU A O 1
ATOM 532 N N . VAL A 1 70 ? 11.773 2.074 -8.050 1.00 97.06 70 VAL A N 1
ATOM 533 C CA . VAL A 1 70 ? 11.533 2.972 -9.198 1.00 97.06 70 VAL A CA 1
ATOM 534 C C . VAL A 1 70 ? 12.763 3.189 -10.086 1.00 97.06 70 VAL A C 1
ATOM 536 O O . VAL A 1 70 ? 12.703 3.957 -11.044 1.00 97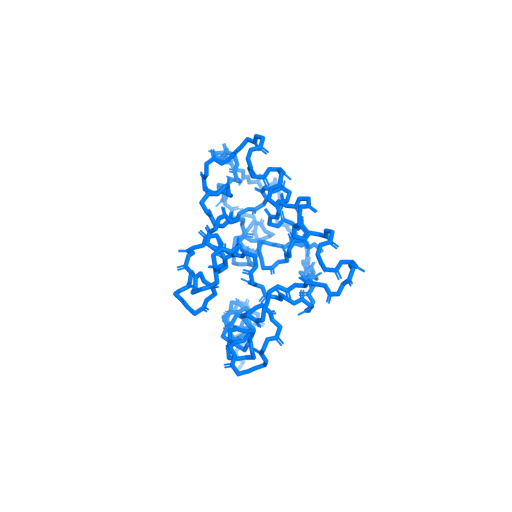.06 70 VAL A O 1
ATOM 539 N N . SER A 1 71 ? 13.872 2.506 -9.797 1.00 95.44 71 SER A N 1
ATOM 540 C CA . SER A 1 71 ? 15.005 2.395 -10.720 1.00 95.44 71 SER A CA 1
ATOM 541 C C . SER A 1 71 ? 14.612 1.704 -12.034 1.00 95.44 71 SER A C 1
ATOM 543 O O . SER A 1 71 ? 15.211 1.976 -13.075 1.00 95.44 71 SER A O 1
ATOM 545 N N . ASP A 1 72 ? 13.574 0.860 -12.011 1.00 97.31 72 ASP A N 1
ATOM 546 C CA . ASP A 1 72 ? 12.967 0.294 -13.211 1.00 97.31 72 ASP A CA 1
ATOM 547 C C . ASP A 1 72 ? 11.905 1.249 -13.801 1.00 97.31 72 ASP A C 1
ATOM 549 O O . ASP A 1 72 ? 11.003 1.698 -13.081 1.00 97.31 72 ASP A O 1
ATOM 553 N N . PRO A 1 73 ? 11.956 1.557 -15.113 1.00 97.38 73 PRO A N 1
ATOM 554 C CA . PRO A 1 73 ? 11.019 2.484 -15.747 1.00 97.38 73 PRO A CA 1
ATOM 555 C C . PRO A 1 73 ? 9.545 2.074 -15.647 1.00 97.38 73 PRO A C 1
ATOM 557 O O . PRO A 1 73 ? 8.679 2.947 -15.552 1.00 97.38 73 PRO A O 1
ATOM 560 N N . ALA A 1 74 ? 9.236 0.773 -15.670 1.00 97.12 74 ALA A N 1
ATOM 561 C CA . ALA A 1 74 ? 7.864 0.293 -15.537 1.00 97.12 74 ALA A CA 1
ATOM 562 C C . ALA A 1 74 ? 7.349 0.539 -14.116 1.00 97.12 74 ALA A C 1
ATOM 564 O O . ALA A 1 74 ? 6.258 1.081 -13.947 1.00 97.12 74 ALA A O 1
ATOM 565 N N . VAL A 1 75 ? 8.170 0.244 -13.105 1.00 97.50 75 VAL A N 1
ATOM 566 C CA . VAL A 1 75 ? 7.825 0.493 -11.697 1.00 97.50 75 VAL A CA 1
ATOM 567 C C . VAL A 1 75 ? 7.678 1.987 -11.424 1.00 97.50 75 VAL A C 1
ATOM 569 O O . VAL A 1 75 ? 6.725 2.404 -10.764 1.00 97.50 75 VAL A O 1
ATOM 572 N N . LYS A 1 76 ? 8.566 2.817 -11.984 1.00 98.12 76 LYS A N 1
ATOM 573 C CA . LYS A 1 76 ? 8.433 4.275 -11.906 1.00 98.12 76 LYS A CA 1
ATOM 574 C C . LYS A 1 76 ? 7.119 4.759 -12.518 1.00 98.12 76 LYS A C 1
ATOM 576 O O . LYS A 1 76 ? 6.418 5.557 -11.898 1.00 98.12 76 LYS A O 1
ATOM 581 N N . ARG A 1 77 ? 6.764 4.262 -13.706 1.00 98.06 77 ARG A N 1
ATOM 582 C CA . ARG A 1 77 ? 5.495 4.605 -14.357 1.00 98.06 77 ARG A CA 1
ATOM 583 C C . ARG A 1 77 ? 4.302 4.204 -13.490 1.00 98.06 77 ARG A C 1
ATOM 585 O O . ARG A 1 77 ? 3.386 5.005 -13.339 1.00 98.06 77 ARG A O 1
ATOM 592 N N . TRP A 1 78 ? 4.320 3.014 -12.890 1.00 97.44 78 TRP A N 1
ATOM 593 C CA . TRP A 1 78 ? 3.261 2.581 -11.975 1.00 97.44 78 TRP A CA 1
ATOM 594 C C . TRP A 1 78 ? 3.159 3.471 -10.738 1.00 97.44 78 TRP A C 1
ATOM 596 O O . TRP A 1 78 ? 2.056 3.885 -10.404 1.00 97.44 78 TRP A O 1
ATOM 606 N N . SER A 1 79 ? 4.279 3.841 -10.110 1.00 97.50 79 SER A N 1
ATOM 607 C CA . SER A 1 79 ? 4.308 4.827 -9.015 1.00 97.50 79 SER A CA 1
ATOM 608 C C . SER A 1 79 ? 3.594 6.123 -9.411 1.00 97.50 79 SER A C 1
ATOM 610 O O . SER A 1 79 ? 2.705 6.596 -8.702 1.00 97.50 79 SER A O 1
ATOM 612 N N . ASP A 1 80 ? 3.962 6.690 -10.561 1.00 97.88 80 ASP A N 1
ATOM 613 C CA . ASP A 1 80 ? 3.412 7.962 -11.034 1.00 97.88 80 ASP A CA 1
ATOM 614 C C . ASP A 1 80 ? 1.903 7.836 -11.351 1.00 97.88 80 ASP A C 1
ATOM 616 O O . ASP A 1 80 ? 1.110 8.699 -10.972 1.00 97.88 80 ASP A O 1
ATOM 620 N N . MET A 1 81 ? 1.478 6.719 -11.954 1.00 97.50 81 MET A N 1
ATOM 621 C CA . MET A 1 81 ? 0.068 6.411 -12.232 1.00 97.50 81 MET A CA 1
ATOM 622 C C . MET A 1 81 ? -0.767 6.202 -10.958 1.00 97.50 81 MET A C 1
ATOM 624 O O . MET A 1 81 ? -1.894 6.691 -10.879 1.00 97.50 81 MET A O 1
ATOM 628 N N . LEU A 1 82 ? -0.223 5.517 -9.947 1.00 95.06 82 LEU A N 1
ATOM 629 C CA . LEU A 1 82 ? -0.891 5.315 -8.658 1.00 95.06 82 LEU A CA 1
ATOM 630 C C . LEU A 1 82 ? -1.097 6.646 -7.920 1.00 95.06 82 LEU A C 1
ATOM 632 O O . LEU A 1 82 ? -2.162 6.859 -7.343 1.00 95.06 82 LEU A O 1
ATOM 636 N N . LYS A 1 83 ? -0.114 7.556 -7.975 1.00 94.00 83 LYS A N 1
ATOM 637 C CA . LYS A 1 83 ? -0.217 8.913 -7.403 1.00 94.00 83 LYS A CA 1
ATOM 638 C C . LYS A 1 83 ? -1.230 9.786 -8.134 1.00 94.00 83 LYS A C 1
ATOM 640 O O . LYS A 1 83 ? -1.924 10.568 -7.493 1.00 94.00 83 LYS A O 1
ATOM 645 N N . ALA A 1 84 ? -1.322 9.658 -9.456 1.00 95.50 84 ALA A N 1
ATOM 646 C CA . ALA A 1 84 ? -2.300 10.402 -10.243 1.00 95.50 84 ALA A CA 1
ATOM 647 C C . ALA A 1 84 ? -3.751 9.984 -9.940 1.00 95.50 84 ALA A C 1
ATOM 649 O O . ALA A 1 84 ? -4.672 10.788 -10.085 1.00 95.50 84 ALA A O 1
ATOM 650 N N . GLY A 1 85 ? -3.958 8.748 -9.477 1.00 91.62 85 GLY A N 1
ATOM 651 C CA . GLY A 1 85 ? -5.270 8.259 -9.069 1.00 91.62 85 GLY A CA 1
ATOM 652 C C . GLY A 1 85 ? -6.193 7.929 -10.247 1.00 91.62 85 GLY A C 1
ATOM 653 O O . GLY A 1 85 ? -5.782 7.830 -11.407 1.00 91.62 85 GLY A O 1
ATOM 654 N N . GLY A 1 86 ? -7.475 7.716 -9.937 1.00 92.12 86 GLY A N 1
ATOM 655 C CA . GLY A 1 86 ? -8.527 7.471 -10.926 1.00 92.12 86 GLY A CA 1
ATOM 656 C C . GLY A 1 86 ? -8.210 6.320 -11.887 1.00 92.12 86 GLY A C 1
ATOM 657 O O . GLY A 1 86 ? -7.737 5.258 -11.482 1.00 92.12 86 GLY A O 1
ATOM 658 N N . LYS A 1 87 ? -8.462 6.543 -13.184 1.00 95.06 87 LYS A N 1
ATOM 659 C CA . LYS A 1 87 ? -8.207 5.539 -14.226 1.00 95.06 87 LYS A CA 1
ATOM 660 C C . LYS A 1 87 ? -6.731 5.135 -14.308 1.00 95.06 87 LYS A C 1
ATOM 662 O O . LYS A 1 87 ? -6.455 3.966 -14.540 1.00 95.06 87 LYS A O 1
ATOM 667 N N . GLN A 1 88 ? -5.796 6.061 -14.089 1.00 96.38 88 GLN A N 1
ATOM 668 C CA . GLN A 1 88 ? -4.370 5.736 -14.165 1.00 96.38 88 GLN A CA 1
ATOM 669 C C . GLN A 1 88 ? -3.957 4.778 -13.048 1.00 96.38 88 GLN A C 1
ATOM 671 O O . GLN A 1 88 ? -3.288 3.785 -13.322 1.00 96.38 88 GLN A O 1
ATOM 676 N N . ALA A 1 89 ? -4.413 5.013 -11.817 1.00 94.12 89 ALA A N 1
ATOM 677 C CA . ALA A 1 89 ? -4.161 4.084 -10.721 1.00 94.12 89 ALA A CA 1
ATOM 678 C C . ALA A 1 89 ? -4.786 2.705 -10.987 1.00 94.12 89 ALA A C 1
ATOM 680 O O . ALA A 1 89 ? -4.121 1.694 -10.786 1.00 94.12 89 ALA A O 1
ATOM 681 N N . ALA A 1 90 ? -6.020 2.659 -11.505 1.00 93.56 90 ALA A N 1
ATOM 682 C CA . ALA A 1 90 ? -6.675 1.401 -11.865 1.00 93.56 90 ALA A CA 1
ATOM 683 C C . ALA A 1 90 ? -5.914 0.633 -12.963 1.00 93.56 90 ALA A C 1
ATOM 685 O O . ALA A 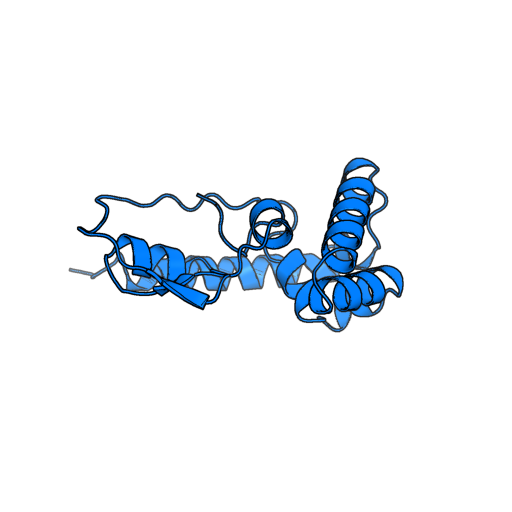1 90 ? -5.739 -0.580 -12.862 1.00 93.56 90 ALA A O 1
ATOM 686 N N . ASP A 1 91 ? -5.423 1.333 -13.988 1.00 96.50 91 ASP A N 1
ATOM 687 C CA . ASP A 1 91 ? -4.624 0.729 -15.056 1.00 96.50 91 ASP A CA 1
ATOM 688 C C . ASP A 1 91 ? -3.296 0.175 -14.502 1.00 96.50 91 ASP A C 1
ATOM 690 O O . ASP A 1 91 ? -2.941 -0.962 -14.802 1.00 96.50 91 ASP A O 1
ATOM 694 N N . ALA A 1 92 ? -2.609 0.911 -13.618 1.00 95.50 92 ALA A N 1
ATOM 695 C CA . ALA A 1 92 ? -1.373 0.443 -12.981 1.00 95.50 92 ALA A CA 1
ATOM 696 C C . ALA A 1 92 ? -1.603 -0.791 -12.095 1.00 95.50 92 ALA A C 1
ATOM 698 O O . ALA A 1 92 ? -0.834 -1.748 -12.168 1.00 95.50 92 ALA A O 1
ATOM 699 N N . THR A 1 93 ? -2.683 -0.800 -11.307 1.00 93.25 93 THR A N 1
ATOM 700 C CA . THR A 1 93 ? -3.107 -1.965 -10.518 1.00 93.25 93 THR A CA 1
ATOM 701 C C . THR A 1 93 ? -3.328 -3.186 -11.412 1.00 93.25 93 THR A C 1
ATOM 703 O O . THR A 1 93 ? -2.793 -4.258 -11.135 1.00 93.25 93 THR A O 1
ATOM 706 N N . ASN A 1 94 ? -4.076 -3.029 -12.509 1.00 94.94 94 ASN A N 1
ATOM 707 C CA . ASN A 1 94 ? -4.360 -4.126 -13.436 1.00 94.94 94 ASN A CA 1
ATOM 708 C C . ASN A 1 94 ? -3.089 -4.664 -14.096 1.00 94.94 94 ASN A C 1
ATOM 710 O O . ASN A 1 94 ? -2.914 -5.877 -14.206 1.00 94.94 94 ASN A O 1
ATOM 714 N N . GLU A 1 95 ? -2.191 -3.778 -14.522 1.00 95.75 95 GLU A N 1
ATOM 715 C CA . GLU A 1 95 ? -0.910 -4.170 -15.103 1.00 95.75 95 GLU A CA 1
ATOM 716 C C . GLU A 1 95 ? -0.035 -4.929 -14.100 1.00 95.75 95 GLU A C 1
ATOM 718 O O . GLU A 1 95 ? 0.537 -5.959 -14.457 1.00 95.75 95 GLU A O 1
ATOM 723 N N . LEU A 1 96 ? 0.031 -4.469 -12.847 1.00 92.56 96 LEU A N 1
ATOM 724 C CA . LEU A 1 96 ? 0.799 -5.125 -11.790 1.00 92.56 96 LEU A CA 1
ATOM 725 C C . LEU A 1 96 ? 0.239 -6.514 -11.468 1.00 92.56 96 LEU A C 1
ATOM 727 O O . LEU A 1 96 ? 1.005 -7.477 -11.428 1.00 92.56 96 LEU A O 1
ATOM 731 N N . ILE A 1 97 ? -1.082 -6.641 -11.303 1.00 91.19 97 ILE A N 1
ATOM 732 C CA . ILE A 1 97 ? -1.753 -7.933 -11.075 1.00 91.19 97 ILE A CA 1
ATOM 733 C C . ILE A 1 97 ? -1.481 -8.883 -12.243 1.00 91.19 97 ILE A C 1
ATOM 735 O O . ILE A 1 97 ? -1.141 -10.048 -12.037 1.00 91.19 97 ILE A O 1
ATOM 739 N N . SER A 1 98 ? -1.591 -8.388 -13.477 1.00 95.38 98 SER A N 1
ATOM 740 C CA . SER A 1 98 ? -1.350 -9.195 -14.674 1.00 95.38 98 SER A CA 1
ATOM 741 C C . SER A 1 98 ? 0.112 -9.645 -14.762 1.00 95.38 98 SER A C 1
ATOM 743 O O . SER A 1 98 ? 0.379 -10.816 -15.028 1.00 95.38 98 SER A O 1
ATOM 745 N N . ALA A 1 99 ? 1.064 -8.760 -14.449 1.00 94.88 99 ALA A N 1
ATOM 746 C CA . ALA A 1 99 ? 2.484 -9.094 -14.400 1.00 94.88 99 ALA A CA 1
ATOM 747 C C . ALA A 1 99 ? 2.805 -10.119 -13.300 1.00 94.88 99 ALA A C 1
ATOM 749 O O . ALA A 1 99 ? 3.600 -11.030 -13.525 1.00 94.88 99 ALA A O 1
ATOM 750 N N . GLN A 1 100 ? 2.167 -10.017 -12.131 1.00 92.25 100 GLN A N 1
ATOM 751 C CA . GLN A 1 100 ? 2.291 -11.012 -11.066 1.00 92.25 100 GLN A CA 1
ATOM 752 C C . GLN A 1 100 ? 1.740 -12.371 -11.506 1.00 92.25 100 GLN A C 1
ATOM 754 O O . GLN A 1 100 ? 2.430 -13.379 -11.366 1.00 92.25 100 GLN A O 1
ATOM 759 N N . ALA A 1 101 ? 0.540 -12.400 -12.091 1.00 92.88 101 ALA A N 1
ATOM 760 C CA . ALA A 1 101 ? -0.103 -13.627 -12.559 1.00 92.88 101 ALA A CA 1
ATOM 761 C C . ALA A 1 101 ? 0.695 -14.333 -13.669 1.00 92.88 101 ALA A C 1
ATOM 763 O O . ALA A 1 101 ? 0.706 -15.559 -13.742 1.00 92.88 101 ALA A O 1
ATOM 764 N N . GLN A 1 102 ? 1.373 -13.565 -14.524 1.00 96.69 102 GLN A N 1
ATOM 765 C CA . GLN A 1 102 ? 2.179 -14.083 -15.632 1.00 96.69 102 GLN A CA 1
ATOM 766 C C . GLN A 1 102 ? 3.638 -14.369 -15.243 1.00 96.69 102 GLN A C 1
ATOM 768 O O . GLN A 1 102 ? 4.391 -14.899 -16.057 1.00 96.69 102 GLN A O 1
ATOM 773 N N . GLY A 1 103 ? 4.061 -14.021 -14.022 1.00 95.25 103 GLY A N 1
ATOM 774 C CA . GLY A 1 103 ? 5.454 -14.164 -13.590 1.00 95.25 103 GLY A CA 1
ATOM 775 C C . GLY A 1 103 ? 6.420 -13.208 -14.302 1.00 95.25 103 GLY A C 1
ATOM 776 O O . GLY A 1 103 ? 7.602 -13.512 -14.435 1.00 95.25 103 GLY A O 1
ATOM 777 N N . THR A 1 104 ? 5.931 -12.057 -14.766 1.00 96.69 104 THR A N 1
ATOM 778 C CA . THR A 1 104 ? 6.692 -11.049 -15.524 1.00 96.69 104 THR A CA 1
ATOM 779 C C . THR A 1 104 ? 6.906 -9.758 -14.733 1.00 96.69 104 THR A C 1
ATOM 781 O O . THR A 1 104 ? 7.057 -8.686 -15.321 1.00 96.69 104 THR A O 1
ATOM 784 N N . LEU A 1 105 ? 6.877 -9.827 -13.399 1.00 96.06 105 LEU A N 1
ATOM 785 C CA . LEU A 1 105 ? 7.171 -8.671 -12.554 1.00 96.06 105 LEU A CA 1
ATOM 786 C C . LEU A 1 105 ? 8.592 -8.138 -12.834 1.00 96.06 105 LEU A C 1
ATOM 788 O O . LEU A 1 105 ? 9.521 -8.933 -13.007 1.00 96.06 105 LEU A O 1
ATOM 792 N N . PRO A 1 106 ? 8.788 -6.806 -12.853 1.00 96.44 106 PRO A N 1
ATOM 793 C CA . PRO A 1 106 ? 10.111 -6.208 -12.975 1.00 96.44 106 PRO A CA 1
ATOM 794 C C . PRO A 1 106 ? 11.072 -6.697 -11.890 1.00 96.44 106 PRO A C 1
ATOM 796 O O . PRO A 1 106 ? 10.681 -6.865 -10.733 1.00 96.44 106 PRO A O 1
ATOM 799 N N . LYS A 1 107 ? 12.355 -6.850 -12.249 1.00 95.44 107 LYS A N 1
ATOM 800 C CA . LYS A 1 107 ? 13.385 -7.401 -11.352 1.00 95.44 107 LYS A CA 1
ATOM 801 C C . LYS A 1 107 ? 13.433 -6.738 -9.971 1.00 95.44 107 LYS A C 1
ATOM 803 O O . LYS A 1 107 ? 13.535 -7.487 -9.003 1.00 95.44 107 LYS A O 1
ATOM 808 N N . PRO A 1 108 ? 13.314 -5.402 -9.818 1.00 95.56 108 PRO A N 1
ATOM 809 C CA . PRO A 1 108 ? 13.343 -4.801 -8.486 1.00 95.56 108 PRO A CA 1
ATOM 810 C C . PRO A 1 108 ? 12.232 -5.264 -7.539 1.00 95.56 108 PRO A C 1
ATOM 812 O O . PRO A 1 108 ? 12.410 -5.179 -6.329 1.00 95.56 108 PRO A O 1
ATOM 815 N N . LEU A 1 109 ? 11.109 -5.770 -8.064 1.00 94.81 109 LEU A N 1
ATOM 816 C CA . LEU A 1 109 ? 9.999 -6.293 -7.260 1.00 94.81 109 LEU A CA 1
ATOM 817 C C . LEU A 1 109 ? 10.170 -7.774 -6.887 1.00 94.81 109 LEU A C 1
ATOM 819 O O . LEU A 1 109 ? 9.429 -8.278 -6.048 1.00 94.81 109 LEU A O 1
ATOM 823 N N . THR A 1 110 ? 11.124 -8.479 -7.500 1.00 94.12 110 THR A N 1
ATOM 824 C CA . THR A 1 110 ? 11.340 -9.922 -7.294 1.00 94.12 110 THR A CA 1
ATOM 825 C C . THR A 1 110 ? 12.730 -10.262 -6.765 1.00 94.12 110 THR A C 1
ATOM 827 O O . THR A 1 110 ? 12.943 -11.370 -6.283 1.00 94.12 110 THR A O 1
ATOM 830 N N . ASP A 1 111 ? 13.697 -9.350 -6.886 1.00 95.06 111 ASP A N 1
ATOM 831 C CA . ASP A 1 111 ? 15.075 -9.575 -6.457 1.00 95.06 111 ASP A CA 1
ATOM 832 C C . ASP A 1 111 ? 15.161 -9.609 -4.919 1.00 95.06 111 ASP A C 1
ATOM 834 O O . ASP A 1 111 ? 14.951 -8.576 -4.274 1.00 95.06 111 ASP A O 1
ATOM 838 N N . PRO A 1 112 ? 15.511 -10.753 -4.300 1.00 93.69 112 PRO A N 1
ATOM 839 C CA . PRO A 1 112 ? 15.546 -10.888 -2.846 1.00 93.69 112 PRO A CA 1
ATOM 840 C C . PRO A 1 112 ? 16.538 -9.936 -2.166 1.00 93.69 112 PRO A C 1
ATOM 842 O O . PRO A 1 112 ? 16.358 -9.623 -0.989 1.00 93.69 112 PRO A O 1
ATOM 845 N N . VAL A 1 113 ? 17.553 -9.436 -2.876 1.00 95.44 113 VAL A N 1
ATOM 846 C CA . VAL A 1 113 ? 18.492 -8.431 -2.350 1.00 95.44 113 VAL A CA 1
ATOM 847 C C . VAL A 1 113 ? 17.808 -7.071 -2.178 1.00 95.44 113 VAL A C 1
ATOM 849 O O . VAL A 1 113 ? 18.173 -6.301 -1.286 1.00 95.44 113 VAL A O 1
ATOM 852 N N . ILE A 1 114 ? 16.796 -6.782 -2.998 1.00 93.31 114 ILE A N 1
ATOM 853 C CA . ILE A 1 114 ? 16.018 -5.541 -2.950 1.00 93.31 114 ILE A CA 1
ATOM 854 C C . ILE A 1 114 ? 14.794 -5.714 -2.047 1.00 93.31 114 ILE A C 1
ATOM 856 O O . ILE A 1 114 ? 14.651 -4.975 -1.070 1.00 93.31 114 ILE A O 1
ATOM 860 N N . VAL A 1 115 ? 13.932 -6.696 -2.334 1.00 94.12 115 VAL A N 1
ATOM 861 C CA . VAL A 1 115 ? 12.662 -6.873 -1.610 1.00 94.12 115 VAL A CA 1
ATOM 862 C C . VAL A 1 115 ? 12.818 -7.565 -0.259 1.00 94.12 115 VAL A C 1
ATOM 864 O O . VAL A 1 115 ? 12.052 -7.266 0.650 1.00 94.12 115 VAL A O 1
ATOM 867 N N . GLY A 1 116 ? 13.817 -8.428 -0.061 1.00 94.31 116 GLY A N 1
ATOM 868 C CA . GLY A 1 116 ? 14.023 -9.127 1.215 1.00 94.31 116 GLY A CA 1
ATOM 869 C C . GLY A 1 116 ? 14.187 -8.178 2.413 1.00 94.31 116 GLY A C 1
ATOM 870 O O . GLY A 1 116 ? 13.453 -8.311 3.396 1.00 94.31 116 GLY A O 1
ATOM 871 N N . PRO A 1 117 ? 15.099 -7.187 2.350 1.00 94.12 117 PRO A N 1
ATOM 872 C CA . PRO A 1 117 ? 15.224 -6.172 3.394 1.00 94.12 117 PRO A CA 1
ATOM 873 C C . PRO A 1 117 ? 13.944 -5.357 3.601 1.00 94.12 117 PRO A C 1
ATOM 875 O O . PRO A 1 117 ? 13.593 -5.078 4.742 1.00 94.12 117 PRO A O 1
ATOM 878 N N . LEU A 1 118 ? 13.232 -5.023 2.520 1.00 92.38 118 LEU A N 1
ATOM 879 C CA . LEU A 1 118 ? 11.987 -4.260 2.583 1.00 92.38 118 LEU A CA 1
ATOM 880 C C . LEU A 1 118 ? 10.893 -5.018 3.346 1.00 92.38 118 LEU A C 1
ATOM 882 O O . LEU A 1 118 ? 10.355 -4.504 4.324 1.00 92.38 118 LEU A O 1
AT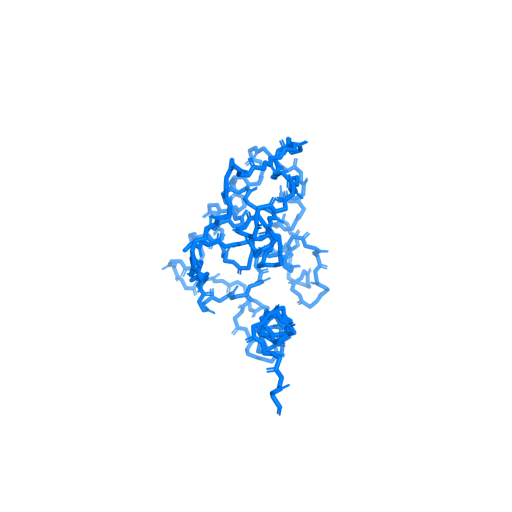OM 886 N N . LEU A 1 119 ? 10.635 -6.267 2.952 1.00 93.62 119 LEU A N 1
ATOM 887 C CA . LEU A 1 119 ? 9.690 -7.172 3.614 1.00 93.62 119 LEU A CA 1
ATOM 888 C C . LEU A 1 119 ? 10.014 -7.298 5.107 1.00 93.62 119 LEU A C 1
ATOM 890 O O . LEU A 1 119 ? 9.128 -7.214 5.955 1.00 93.62 119 LEU A O 1
ATOM 894 N N . LYS A 1 120 ? 11.303 -7.449 5.442 1.00 93.81 120 LYS A N 1
ATOM 895 C CA . LYS A 1 120 ? 11.763 -7.525 6.831 1.00 93.81 120 LYS A CA 1
ATOM 896 C C . LYS A 1 120 ? 11.471 -6.238 7.602 1.00 93.81 120 LYS A C 1
ATOM 898 O O . LYS A 1 120 ? 11.014 -6.323 8.737 1.00 93.81 120 LYS A O 1
ATOM 903 N N . THR A 1 121 ? 11.722 -5.071 7.013 1.00 92.75 121 THR A N 1
ATOM 904 C CA . THR A 1 121 ? 11.430 -3.778 7.647 1.00 92.75 121 THR A CA 1
ATOM 905 C C . THR A 1 121 ? 9.933 -3.604 7.893 1.00 92.75 121 THR A C 1
ATOM 907 O O . THR A 1 121 ? 9.549 -3.259 9.009 1.00 92.75 121 THR A O 1
ATOM 910 N N . VAL A 1 122 ? 9.085 -3.908 6.906 1.00 91.75 122 VAL A N 1
ATOM 911 C CA . VAL A 1 122 ? 7.619 -3.835 7.048 1.00 91.75 122 VAL A CA 1
ATOM 912 C C . VAL A 1 122 ? 7.132 -4.807 8.125 1.00 91.75 122 VAL A C 1
ATOM 914 O O . VAL A 1 122 ? 6.352 -4.428 8.996 1.00 91.75 122 VAL A O 1
ATOM 917 N N . TRP A 1 123 ? 7.657 -6.035 8.144 1.00 91.62 123 TRP A N 1
ATOM 918 C CA . TRP A 1 123 ? 7.357 -7.024 9.182 1.00 91.62 123 TRP A CA 1
ATOM 919 C C . TRP A 1 123 ? 7.767 -6.561 10.587 1.00 91.62 123 TRP A C 1
ATOM 921 O O . TRP A 1 123 ? 7.019 -6.720 11.553 1.00 91.62 123 TRP A O 1
ATOM 931 N N . GLN A 1 124 ? 8.954 -5.968 10.726 1.00 92.94 124 GLN A N 1
ATOM 932 C CA . GLN A 1 124 ? 9.430 -5.430 12.002 1.00 92.94 124 GLN A CA 1
ATOM 933 C C . GLN A 1 124 ? 8.566 -4.261 12.479 1.00 92.94 124 GLN A C 1
ATOM 935 O O . GLN A 1 124 ? 8.210 -4.216 13.653 1.00 92.94 124 GLN A O 1
ATOM 940 N N . ALA A 1 125 ? 8.179 -3.354 11.579 1.00 89.62 125 ALA A N 1
ATOM 941 C CA . ALA A 1 125 ? 7.255 -2.271 11.903 1.00 89.62 125 ALA A CA 1
ATOM 942 C C . ALA A 1 125 ? 5.894 -2.825 12.353 1.00 89.62 125 ALA A C 1
ATOM 944 O O . ALA A 1 125 ? 5.389 -2.446 13.407 1.00 89.62 125 ALA A O 1
ATOM 945 N N . TYR A 1 126 ? 5.343 -3.794 11.617 1.00 88.12 126 TYR A N 1
ATOM 946 C CA . TYR A 1 126 ? 4.082 -4.445 11.963 1.00 88.12 126 TYR A CA 1
ATOM 947 C C . TYR A 1 126 ? 4.134 -5.118 13.344 1.00 88.12 126 TYR A C 1
ATOM 949 O O . TYR A 1 126 ? 3.317 -4.828 14.216 1.00 88.12 126 TYR A O 1
ATOM 957 N N . THR A 1 127 ? 5.142 -5.944 13.612 1.00 88.12 127 THR A N 1
ATOM 958 C CA . THR A 1 127 ? 5.293 -6.598 14.926 1.00 88.12 127 THR A CA 1
ATOM 959 C C . THR A 1 127 ? 5.546 -5.595 16.060 1.00 88.12 127 THR A C 1
ATOM 961 O O . THR A 1 127 ? 5.042 -5.780 17.174 1.00 88.12 127 THR A O 1
ATOM 964 N N . ALA A 1 128 ? 6.234 -4.483 15.790 1.00 87.69 128 ALA A N 1
ATOM 965 C CA . ALA A 1 128 ? 6.389 -3.396 16.752 1.00 87.69 128 ALA A CA 1
ATOM 966 C C . ALA A 1 128 ? 5.055 -2.712 17.084 1.00 87.69 128 ALA A C 1
ATOM 968 O O . ALA A 1 128 ? 4.845 -2.393 18.248 1.00 87.69 128 ALA A O 1
ATOM 969 N N . THR A 1 129 ? 4.122 -2.559 16.133 1.00 81.44 129 THR A N 1
ATOM 970 C CA . THR A 1 129 ? 2.774 -2.032 16.446 1.00 81.44 129 THR A CA 1
ATOM 971 C C . THR A 1 129 ? 1.987 -2.948 17.387 1.00 81.44 129 THR A C 1
ATOM 973 O O . THR A 1 129 ? 1.201 -2.468 18.196 1.00 81.44 129 THR A O 1
ATOM 976 N N . THR A 1 130 ? 2.233 -4.262 17.350 1.00 70.38 130 THR A N 1
ATOM 977 C CA . THR A 1 130 ? 1.553 -5.228 18.234 1.00 70.38 130 THR A CA 1
ATOM 978 C C . THR A 1 130 ? 2.168 -5.339 19.630 1.00 70.38 130 THR A C 1
ATOM 980 O O . THR A 1 130 ? 1.467 -5.668 20.585 1.00 70.38 130 THR A O 1
ATOM 983 N N . SER A 1 131 ? 3.463 -5.050 19.772 1.00 58.91 131 SER A N 1
ATOM 984 C CA . SER A 1 131 ? 4.228 -5.360 20.989 1.00 58.91 131 SER A CA 1
ATOM 985 C C . SER A 1 131 ? 3.868 -4.511 22.225 1.00 58.91 131 SER A C 1
ATOM 987 O O . SER A 1 131 ? 3.675 -5.094 23.289 1.00 58.91 131 SER A O 1
ATOM 989 N N . P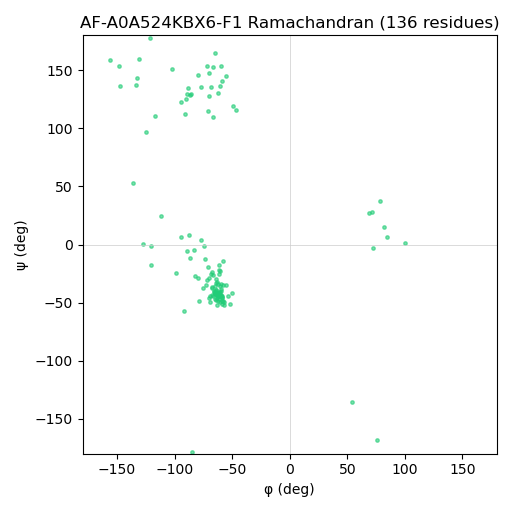RO A 1 132 ? 3.730 -3.171 22.153 1.00 53.62 132 PRO A N 1
ATOM 990 C CA . PRO A 1 132 ? 3.437 -2.357 23.334 1.00 53.62 132 PRO A CA 1
ATOM 991 C C . PRO A 1 132 ? 1.944 -2.313 23.700 1.00 53.62 132 PRO A C 1
ATOM 993 O O . PRO A 1 132 ? 1.591 -1.731 24.720 1.00 53.62 132 PRO A O 1
ATOM 996 N N . ILE A 1 133 ? 1.058 -2.907 22.891 1.00 54.25 133 ILE A N 1
ATOM 997 C CA . ILE A 1 133 ? -0.402 -2.774 23.045 1.00 54.25 133 ILE A CA 1
ATOM 998 C C . ILE A 1 133 ? -1.020 -3.976 23.782 1.00 54.25 133 ILE A C 1
ATOM 1000 O O . ILE A 1 133 ? -2.062 -3.834 24.415 1.00 54.25 133 ILE A O 1
ATOM 1004 N N . TRP A 1 134 ? -0.368 -5.144 23.756 1.00 51.03 134 TRP A N 1
ATOM 1005 C CA . TRP A 1 134 ? -0.915 -6.392 24.315 1.00 51.03 134 TRP A CA 1
ATOM 1006 C C . TRP A 1 134 ? -0.066 -7.020 25.428 1.00 51.03 134 TRP A C 1
ATOM 1008 O O . TRP A 1 134 ? -0.463 -8.041 25.986 1.00 51.03 134 TRP A O 1
ATOM 1018 N N . TYR A 1 135 ? 1.083 -6.427 25.771 1.00 44.41 135 TYR A N 1
ATOM 1019 C CA . TYR A 1 135 ? 1.972 -6.937 26.813 1.00 44.41 135 TYR A CA 1
ATOM 1020 C C . TYR A 1 135 ? 2.255 -5.873 27.880 1.00 44.41 135 TYR A C 1
ATOM 1022 O O . TYR A 1 135 ? 3.146 -5.039 27.734 1.00 44.41 135 TYR A O 1
ATOM 1030 N N . THR A 1 136 ? 1.513 -5.928 28.985 1.00 40.78 136 THR A N 1
ATOM 1031 C CA . THR A 1 136 ? 1.972 -5.403 30.277 1.00 40.78 136 THR A CA 1
ATOM 1032 C C . THR A 1 136 ? 2.668 -6.548 31.014 1.00 40.78 136 THR A C 1
ATOM 1034 O O . THR A 1 136 ? 1.986 -7.515 31.364 1.00 40.78 136 THR A O 1
ATOM 1037 N N . PRO A 1 137 ? 3.996 -6.499 31.235 1.00 43.56 137 PRO A N 1
ATOM 1038 C CA . PRO A 1 137 ? 4.639 -7.455 32.125 1.00 43.56 137 PRO A CA 1
ATOM 1039 C C . PRO A 1 137 ? 4.061 -7.276 33.536 1.00 43.56 137 PRO A C 1
ATOM 1041 O O . PRO A 1 137 ? 3.978 -6.144 34.015 1.00 43.56 137 PRO A O 1
ATOM 1044 N N . ASN A 1 138 ? 3.650 -8.382 34.162 1.00 44.50 138 ASN A N 1
ATOM 1045 C CA . ASN A 1 138 ? 3.367 -8.440 35.600 1.00 44.50 138 ASN A CA 1
ATOM 1046 C C . ASN A 1 138 ? 4.663 -8.388 36.411 1.00 44.50 138 ASN A C 1
ATOM 1048 O O . ASN A 1 138 ? 5.656 -9.001 35.953 1.00 44.50 138 ASN A O 1
#